Protein AF-A0AAN9AA01-F1 (afdb_monomer_lite)

Structure (mmCIF, N/CA/C/O backbone):
data_AF-A0AAN9AA01-F1
#
_entry.id   AF-A0AAN9AA01-F1
#
loop_
_atom_site.group_PDB
_atom_site.id
_atom_site.type_symbol
_atom_site.label_atom_id
_atom_site.label_alt_id
_atom_site.label_comp_id
_atom_site.label_asym_id
_atom_site.label_entity_id
_atom_site.label_seq_id
_atom_site.pdbx_PDB_ins_code
_atom_site.Cartn_x
_atom_site.Cartn_y
_atom_site.Cartn_z
_atom_site.occupancy
_atom_site.B_iso_or_equiv
_atom_site.auth_seq_id
_atom_site.auth_comp_id
_atom_site.auth_asym_id
_atom_site.auth_atom_id
_atom_site.pdbx_PDB_model_num
ATOM 1 N N . MET A 1 1 ? 10.828 -0.991 -12.043 1.00 81.12 1 MET A N 1
ATOM 2 C CA . MET A 1 1 ? 11.180 -0.122 -10.880 1.00 81.12 1 MET A CA 1
ATOM 3 C C . MET A 1 1 ? 10.099 -0.208 -9.811 1.00 81.12 1 MET A C 1
ATOM 5 O O . MET A 1 1 ? 10.447 -0.437 -8.666 1.00 81.12 1 MET A O 1
ATOM 9 N N . PHE A 1 2 ? 8.815 -0.102 -10.173 1.00 94.50 2 PHE A N 1
ATOM 10 C CA . PHE A 1 2 ? 7.689 -0.201 -9.232 1.00 94.50 2 PHE A CA 1
ATOM 11 C C . PHE A 1 2 ? 7.176 -1.625 -8.956 1.00 94.50 2 PHE A C 1
ATOM 13 O O . PHE A 1 2 ? 6.223 -1.801 -8.205 1.00 94.50 2 PHE A O 1
ATOM 20 N N . ASP A 1 3 ? 7.803 -2.653 -9.527 1.00 93.69 3 ASP A N 1
ATOM 21 C CA . ASP A 1 3 ? 7.348 -4.046 -9.412 1.00 93.69 3 ASP A CA 1
ATOM 22 C C . ASP A 1 3 ? 7.355 -4.539 -7.955 1.00 93.69 3 ASP A C 1
ATOM 24 O O . ASP A 1 3 ? 6.429 -5.215 -7.513 1.00 93.69 3 ASP A O 1
ATOM 28 N N . GLY A 1 4 ? 8.362 -4.123 -7.176 1.00 96.44 4 GLY A N 1
ATOM 29 C CA . GLY A 1 4 ? 8.435 -4.426 -5.747 1.00 96.44 4 GLY A CA 1
ATOM 30 C C . GLY A 1 4 ? 7.324 -3.759 -4.935 1.00 96.44 4 GLY A C 1
ATOM 31 O O . GLY A 1 4 ? 6.748 -4.397 -4.058 1.00 96.44 4 GLY A O 1
ATOM 32 N N . GLU A 1 5 ? 6.976 -2.506 -5.240 1.00 97.25 5 GLU A N 1
ATOM 33 C CA . GLU A 1 5 ? 5.876 -1.797 -4.570 1.00 97.25 5 GLU A CA 1
ATOM 34 C C . GLU A 1 5 ? 4.520 -2.424 -4.916 1.00 97.25 5 GLU A C 1
ATOM 36 O O . GLU A 1 5 ? 3.696 -2.648 -4.027 1.00 97.25 5 GLU A O 1
ATOM 41 N N . PHE A 1 6 ? 4.316 -2.783 -6.188 1.00 97.81 6 PHE A N 1
ATOM 42 C CA . PHE A 1 6 ? 3.117 -3.470 -6.667 1.00 97.81 6 PHE A CA 1
ATOM 43 C C . PHE A 1 6 ? 2.889 -4.803 -5.938 1.00 97.81 6 PHE A C 1
ATOM 45 O O . PHE A 1 6 ? 1.807 -5.034 -5.392 1.00 97.81 6 PHE A O 1
ATOM 52 N N . GLU A 1 7 ? 3.908 -5.666 -5.875 1.00 98.19 7 GLU A N 1
ATOM 53 C CA . GLU A 1 7 ? 3.785 -6.960 -5.193 1.00 98.19 7 GLU A CA 1
ATOM 54 C C . GLU A 1 7 ? 3.715 -6.815 -3.666 1.00 98.19 7 GLU A C 1
ATOM 56 O O . GLU A 1 7 ? 2.974 -7.554 -3.018 1.00 98.19 7 GLU A O 1
ATOM 61 N N . SER A 1 8 ? 4.384 -5.815 -3.080 1.00 97.81 8 SER A N 1
ATOM 62 C CA . SER A 1 8 ? 4.281 -5.535 -1.639 1.00 97.81 8 SER A CA 1
ATOM 63 C C . SER A 1 8 ? 2.865 -5.113 -1.242 1.00 97.81 8 SER A C 1
ATOM 65 O O . SER A 1 8 ? 2.321 -5.620 -0.261 1.00 97.81 8 SER A O 1
ATOM 67 N N . LEU A 1 9 ? 2.222 -4.234 -2.019 1.00 98.25 9 LEU A N 1
ATOM 68 C CA . LEU A 1 9 ? 0.834 -3.829 -1.774 1.00 98.25 9 LEU A CA 1
ATOM 69 C C . LEU A 1 9 ? -0.140 -5.007 -1.914 1.00 98.25 9 LEU A C 1
ATOM 71 O O . LEU A 1 9 ? -1.066 -5.129 -1.110 1.00 98.25 9 LEU A O 1
ATOM 75 N N . LYS A 1 10 ? 0.080 -5.910 -2.882 1.00 97.94 10 LYS A N 1
ATOM 76 C CA . LYS A 1 10 ? -0.715 -7.145 -3.015 1.00 97.94 10 LYS A CA 1
ATOM 77 C C . LYS A 1 10 ? -0.528 -8.070 -1.818 1.00 97.94 10 LYS A C 1
ATOM 79 O O . LYS A 1 10 ? -1.520 -8.584 -1.303 1.00 97.94 10 LYS A O 1
ATOM 84 N N . ALA A 1 11 ? 0.708 -8.238 -1.353 1.00 98.44 11 ALA A N 1
ATOM 85 C CA . ALA A 1 11 ? 1.012 -9.048 -0.180 1.00 98.44 11 ALA A CA 1
ATOM 86 C C . ALA A 1 11 ? 0.331 -8.492 1.080 1.00 98.44 11 ALA A C 1
ATOM 88 O O . ALA A 1 11 ? -0.339 -9.245 1.780 1.00 98.44 11 ALA A O 1
ATOM 89 N N . ILE A 1 12 ? 0.410 -7.177 1.324 1.00 98.25 12 ILE A N 1
ATOM 90 C CA . ILE A 1 12 ? -0.275 -6.541 2.462 1.00 98.25 12 ILE A CA 1
ATOM 91 C C . ILE A 1 12 ? -1.797 -6.661 2.317 1.00 98.25 12 ILE A C 1
ATOM 93 O O . ILE A 1 12 ? -2.483 -6.985 3.280 1.00 98.25 12 ILE A O 1
ATOM 97 N N . LYS A 1 13 ? -2.361 -6.463 1.117 1.00 97.50 13 LYS A N 1
ATOM 98 C CA . LYS A 1 13 ? -3.810 -6.630 0.928 1.00 97.50 13 LYS A CA 1
ATOM 99 C C . LYS A 1 13 ? -4.271 -8.060 1.233 1.00 97.50 13 LYS A C 1
ATOM 101 O O . LYS A 1 13 ? -5.380 -8.236 1.735 1.00 97.50 13 LYS A O 1
ATOM 106 N N . ALA A 1 14 ? -3.439 -9.059 0.945 1.00 97.94 14 ALA A N 1
ATOM 107 C CA . ALA A 1 14 ? -3.746 -10.464 1.192 1.00 97.94 14 ALA A CA 1
ATOM 108 C C . ALA A 1 14 ? -3.750 -10.846 2.683 1.00 97.94 14 ALA A C 1
ATOM 110 O O . ALA A 1 14 ? -4.396 -11.831 3.033 1.00 97.94 14 ALA A O 1
ATOM 111 N N . THR A 1 15 ? -3.080 -10.090 3.564 1.00 97.88 15 THR A N 1
ATOM 112 C CA . THR A 1 15 ? -3.142 -10.342 5.017 1.00 97.88 15 THR A CA 1
ATOM 113 C C . THR A 1 15 ? -4.469 -9.902 5.631 1.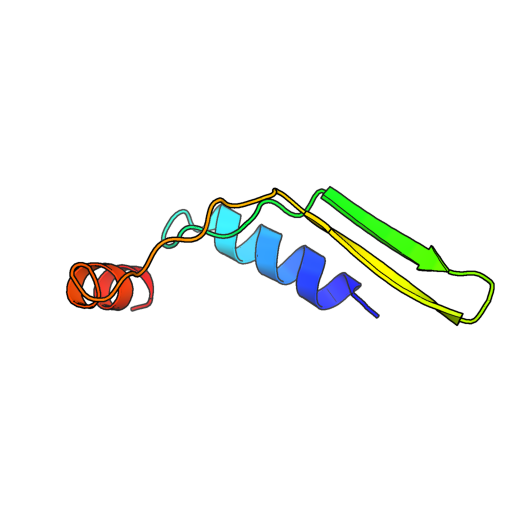00 97.88 15 THR A C 1
ATOM 115 O O . THR A 1 15 ? -4.824 -10.368 6.708 1.00 97.88 15 THR A O 1
ATOM 118 N N . ASP A 1 16 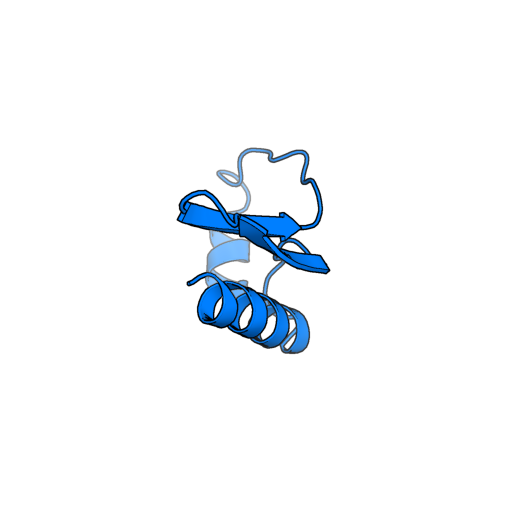? -5.176 -8.980 4.968 1.00 95.81 16 ASP A N 1
ATOM 119 C CA . ASP A 1 16 ? -6.390 -8.314 5.450 1.00 95.81 16 ASP A CA 1
ATOM 120 C C . ASP A 1 16 ? -6.245 -7.682 6.855 1.00 95.81 16 ASP A C 1
ATOM 122 O O . ASP A 1 16 ? -7.225 -7.471 7.566 1.00 95.81 16 ASP A O 1
ATOM 126 N N . THR A 1 17 ? -5.012 -7.343 7.259 1.00 96.94 17 THR A N 1
ATOM 127 C CA . THR A 1 17 ? -4.722 -6.746 8.576 1.00 96.94 17 THR A CA 1
ATOM 128 C C . THR A 1 17 ? -4.848 -5.225 8.567 1.00 96.94 17 THR A C 1
ATOM 130 O O . THR A 1 17 ? -5.440 -4.639 9.475 1.00 96.94 17 THR A O 1
ATOM 133 N N . VAL A 1 18 ? -4.331 -4.570 7.523 1.00 96.38 18 VAL A N 1
ATOM 134 C CA . VAL A 1 18 ? -4.340 -3.110 7.367 1.00 96.38 18 VAL A CA 1
ATOM 135 C C . VAL A 1 18 ? -4.816 -2.712 5.972 1.00 96.38 18 VAL A C 1
ATOM 137 O O . VAL A 1 18 ? -4.526 -3.369 4.972 1.00 96.38 18 VAL A O 1
ATOM 140 N N . ARG A 1 19 ? -5.574 -1.612 5.888 1.00 94.75 19 ARG A N 1
ATOM 141 C CA . ARG A 1 19 ? -6.049 -1.088 4.604 1.00 94.75 19 ARG A CA 1
ATOM 142 C C . ARG A 1 19 ? -4.884 -0.491 3.815 1.00 94.75 19 ARG A C 1
ATOM 144 O O . ARG A 1 19 ? -4.206 0.411 4.294 1.00 94.75 19 ARG A O 1
ATOM 151 N N . VAL A 1 20 ? -4.742 -0.933 2.571 1.00 96.81 20 VAL A N 1
ATOM 152 C CA . VAL A 1 20 ? -3.831 -0.376 1.562 1.00 96.81 20 VAL A CA 1
ATOM 153 C C . VAL A 1 20 ? -4.606 -0.056 0.275 1.00 96.81 20 VAL A C 1
ATOM 155 O O . VAL A 1 20 ? -5.666 -0.660 0.062 1.00 96.81 20 VAL A O 1
ATOM 158 N N . PRO A 1 21 ? -4.142 0.889 -0.566 1.00 97.94 21 PRO A N 1
ATOM 159 C CA . PRO A 1 21 ? -4.713 1.086 -1.897 1.00 97.94 21 PRO A CA 1
ATOM 160 C C . PRO A 1 21 ? -4.484 -0.166 -2.748 1.00 97.94 21 PRO A C 1
ATOM 162 O O . PRO A 1 21 ? -3.397 -0.746 -2.729 1.00 97.94 21 PRO A O 1
ATOM 165 N N . ILE A 1 22 ? -5.501 -0.586 -3.500 1.00 98.12 22 ILE A N 1
ATOM 166 C CA . ILE A 1 22 ? -5.379 -1.741 -4.397 1.00 98.12 22 ILE A CA 1
ATOM 167 C C . ILE A 1 22 ? -4.485 -1.354 -5.586 1.00 98.12 22 ILE A C 1
ATOM 169 O O . ILE A 1 22 ? -4.839 -0.433 -6.325 1.00 98.12 22 ILE A O 1
ATOM 173 N N . PRO A 1 23 ? -3.343 -2.026 -5.806 1.00 97.88 23 PRO A N 1
ATOM 174 C CA . PRO A 1 23 ? -2.512 -1.766 -6.972 1.00 97.88 23 PRO A CA 1
ATOM 175 C C . PRO A 1 23 ? -3.142 -2.409 -8.217 1.00 97.88 23 PRO A C 1
ATOM 177 O O . PRO A 1 23 ? -3.597 -3.553 -8.170 1.00 97.88 23 PRO A O 1
ATOM 180 N N . TYR A 1 24 ? -3.161 -1.689 -9.341 1.00 97.62 24 TYR A N 1
ATOM 181 C CA . TYR A 1 24 ? -3.771 -2.167 -10.589 1.00 97.62 24 TYR A CA 1
ATOM 182 C C . TYR A 1 24 ? -2.739 -2.537 -11.646 1.00 97.62 24 TYR A C 1
ATOM 184 O O . TYR A 1 24 ? -2.835 -3.610 -12.239 1.00 97.62 24 TYR A O 1
ATOM 192 N N . ILE A 1 25 ? -1.753 -1.667 -11.893 1.00 96.69 25 ILE A N 1
ATOM 193 C CA . ILE A 1 25 ? -0.767 -1.886 -12.957 1.00 96.69 25 ILE A CA 1
ATOM 194 C C . ILE A 1 25 ? 0.490 -1.028 -12.770 1.00 96.69 25 ILE A C 1
ATOM 196 O O . ILE A 1 25 ? 0.413 0.100 -12.286 1.00 96.69 25 ILE A O 1
ATOM 200 N N . VAL A 1 26 ? 1.636 -1.552 -13.213 1.00 96.38 26 VAL A N 1
ATOM 201 C CA . VAL A 1 26 ? 2.867 -0.786 -13.448 1.00 96.38 26 VAL A CA 1
ATOM 202 C C . VAL A 1 26 ? 3.025 -0.554 -14.949 1.00 96.38 26 VAL A C 1
ATOM 204 O O . VAL A 1 26 ? 3.016 -1.501 -15.734 1.00 96.38 26 VAL A O 1
ATOM 207 N N . VAL A 1 27 ? 3.178 0.706 -15.354 1.00 95.56 27 VAL A N 1
ATOM 208 C CA . VAL A 1 27 ? 3.376 1.111 -16.751 1.00 95.56 27 VAL A CA 1
ATOM 209 C C . VAL A 1 27 ? 4.784 1.672 -16.910 1.00 95.56 27 VAL A C 1
ATOM 211 O O . VAL A 1 27 ? 5.148 2.641 -16.250 1.00 95.56 27 VAL A O 1
ATOM 214 N N . ASN A 1 28 ? 5.585 1.081 -17.795 1.00 93.94 28 ASN A N 1
ATOM 215 C CA . ASN A 1 28 ? 6.910 1.607 -18.124 1.00 93.94 28 ASN A CA 1
ATOM 216 C C . ASN A 1 28 ? 6.787 2.759 -19.127 1.00 93.94 28 ASN A C 1
ATOM 218 O O . ASN A 1 28 ? 6.065 2.643 -20.117 1.00 93.94 28 ASN A O 1
ATOM 222 N N . ASN A 1 29 ? 7.513 3.853 -18.891 1.00 90.38 29 ASN A N 1
ATOM 223 C CA . ASN A 1 29 ? 7.608 4.958 -19.837 1.00 90.38 29 ASN A CA 1
ATOM 224 C C . ASN A 1 29 ? 8.804 4.722 -20.777 1.00 90.38 29 ASN A C 1
ATOM 226 O O . ASN A 1 29 ? 9.941 4.703 -20.296 1.00 90.38 29 ASN A O 1
ATOM 230 N N . PRO A 1 30 ? 8.596 4.592 -22.101 1.00 88.31 30 PRO A N 1
ATOM 231 C CA . PRO A 1 30 ? 9.686 4.408 -23.062 1.00 88.31 30 PRO A CA 1
ATOM 232 C C . PRO A 1 30 ? 10.727 5.537 -23.046 1.00 88.31 30 PRO A C 1
ATOM 234 O O . PRO A 1 30 ? 11.893 5.294 -23.340 1.00 88.31 30 PRO A O 1
ATOM 237 N N . SER A 1 31 ? 10.331 6.753 -22.656 1.00 92.25 31 SER A N 1
ATOM 238 C CA . SER A 1 31 ? 11.232 7.908 -22.519 1.00 92.25 31 SER A CA 1
ATOM 239 C C . SER A 1 31 ? 11.999 7.93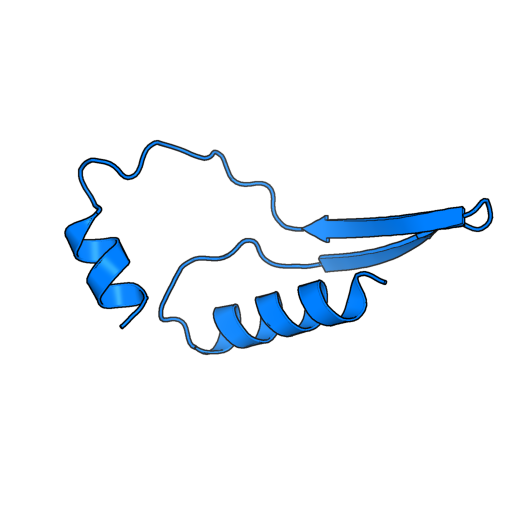8 -21.188 1.00 92.25 31 SER A C 1
ATOM 241 O O . SER A 1 31 ? 12.717 8.897 -20.916 1.00 92.25 31 SER A O 1
ATOM 243 N N . GLY A 1 32 ? 11.841 6.908 -20.351 1.00 90.06 32 GLY A N 1
ATOM 244 C CA . GLY A 1 32 ? 12.477 6.778 -19.043 1.00 90.06 32 GLY A CA 1
ATOM 245 C C . GLY A 1 32 ? 11.491 6.894 -17.878 1.00 90.06 32 GLY A C 1
ATOM 246 O O . GLY A 1 32 ? 10.609 7.755 -17.855 1.00 90.06 32 GLY A O 1
ATOM 247 N N . GLY A 1 33 ? 11.669 6.020 -16.885 1.00 92.25 33 GLY A N 1
ATOM 248 C CA . GLY A 1 33 ? 10.828 5.937 -15.690 1.00 92.25 33 GLY A CA 1
ATOM 249 C C . GLY A 1 33 ? 9.671 4.943 -15.818 1.00 92.25 33 GLY A C 1
ATOM 250 O O . GLY A 1 33 ? 9.545 4.205 -16.795 1.00 92.25 33 GLY A O 1
ATOM 251 N N . ALA A 1 34 ? 8.828 4.906 -14.794 1.00 94.75 34 ALA A N 1
ATOM 252 C CA . ALA A 1 34 ? 7.636 4.069 -14.738 1.00 94.75 34 ALA A CA 1
ATOM 253 C C . ALA A 1 34 ? 6.549 4.777 -13.918 1.00 94.75 34 ALA A C 1
ATOM 255 O O . ALA A 1 34 ? 6.825 5.772 -13.250 1.00 94.75 34 ALA A O 1
ATOM 256 N N . VAL A 1 35 ? 5.322 4.271 -13.975 1.00 95.56 35 VAL A N 1
ATOM 257 C CA . VAL A 1 35 ? 4.176 4.751 -13.198 1.00 95.56 35 VAL A CA 1
ATOM 258 C C . VAL A 1 35 ? 3.497 3.551 -12.548 1.00 95.56 35 VAL A C 1
ATOM 260 O O . VAL A 1 35 ? 3.251 2.551 -13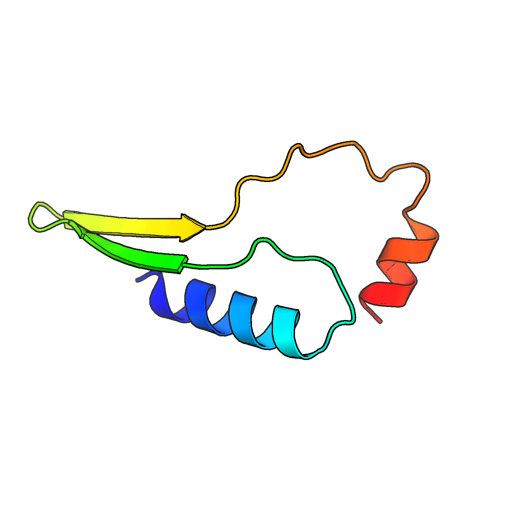.219 1.00 95.56 35 VAL A O 1
ATOM 263 N N . LEU A 1 36 ? 3.180 3.653 -11.258 1.00 96.81 36 LEU A N 1
ATOM 264 C CA . LEU A 1 36 ? 2.319 2.708 -10.548 1.00 96.81 36 LEU A CA 1
ATOM 265 C C . LEU A 1 36 ? 0.905 3.293 -10.441 1.00 96.81 36 LEU A C 1
ATOM 267 O O . LEU A 1 36 ? 0.702 4.334 -9.819 1.00 96.81 36 LEU A O 1
ATOM 271 N N . CYS A 1 37 ? -0.073 2.617 -11.041 1.00 97.50 37 CYS A N 1
ATOM 272 C CA . CYS A 1 37 ? -1.488 2.971 -10.960 1.00 97.50 37 CYS A CA 1
ATOM 273 C C . CYS A 1 37 ? -2.175 2.138 -9.872 1.00 97.50 37 CYS A C 1
ATOM 275 O O . CYS A 1 37 ? -2.073 0.908 -9.865 1.00 97.50 37 CYS A O 1
ATOM 277 N N . MET A 1 38 ? -2.917 2.800 -8.985 1.00 98.25 38 MET A N 1
ATOM 278 C CA . MET A 1 38 ? -3.576 2.183 -7.830 1.00 98.25 38 MET A CA 1
ATOM 279 C C . MET A 1 38 ? -4.918 2.850 -7.512 1.00 98.25 38 MET A C 1
ATOM 281 O O . MET A 1 38 ? -5.264 3.887 -8.081 1.00 98.25 38 MET A O 1
ATOM 285 N N . GLU A 1 39 ? -5.681 2.237 -6.611 1.00 98.44 39 GLU A N 1
ATOM 286 C CA . GLU A 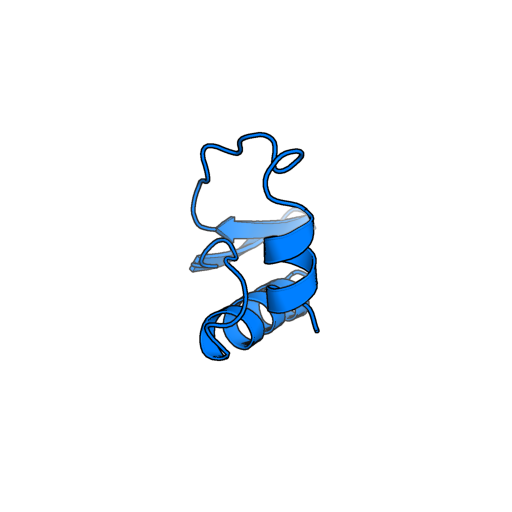1 39 ? -6.921 2.774 -6.057 1.00 98.44 39 GLU A CA 1
ATOM 287 C C . GLU A 1 39 ? -6.727 4.196 -5.511 1.00 98.44 39 GLU A C 1
ATOM 289 O O . GLU A 1 39 ? -5.816 4.457 -4.725 1.00 98.44 39 GLU A O 1
ATOM 294 N N . TYR A 1 40 ? -7.625 5.108 -5.889 1.00 97.56 40 TYR A N 1
ATOM 295 C CA . TYR A 1 40 ? -7.709 6.421 -5.263 1.00 97.56 40 TYR A CA 1
ATOM 296 C C . TYR A 1 40 ? -8.362 6.313 -3.884 1.00 97.56 40 TYR A C 1
ATOM 298 O O . TYR A 1 40 ? -9.446 5.747 -3.741 1.00 97.56 40 TYR A O 1
ATOM 306 N N . LEU A 1 41 ? -7.732 6.923 -2.884 1.00 95.12 41 LEU A N 1
ATOM 307 C CA . LEU A 1 41 ? -8.258 7.010 -1.530 1.00 95.12 41 LEU A CA 1
ATOM 308 C C . LEU A 1 41 ? -8.526 8.475 -1.181 1.00 95.12 41 LEU A C 1
ATOM 310 O O . LEU A 1 41 ? -7.620 9.305 -1.243 1.00 95.12 41 LEU A O 1
ATOM 314 N N . ASP A 1 42 ? -9.749 8.776 -0.742 1.00 95.44 42 ASP A N 1
ATOM 315 C CA . ASP A 1 42 ? -10.052 10.031 -0.044 1.00 95.44 42 ASP A CA 1
ATOM 316 C C . ASP A 1 42 ? -9.426 9.972 1.359 1.00 95.44 42 ASP A C 1
ATOM 318 O O . ASP A 1 42 ? -10.044 9.521 2.330 1.00 95.44 42 ASP A O 1
ATOM 322 N N . MET A 1 43 ? -8.138 10.315 1.445 1.00 93.44 43 MET A N 1
ATOM 323 C CA . MET A 1 43 ? -7.363 10.193 2.677 1.00 93.44 43 MET A CA 1
ATOM 324 C C . MET A 1 43 ? -7.832 11.201 3.726 1.00 93.44 43 MET A C 1
ATOM 326 O O . MET A 1 43 ? -7.851 12.411 3.507 1.00 93.44 43 MET A O 1
ATOM 330 N N . ARG A 1 44 ? -8.140 10.692 4.921 1.00 92.69 44 ARG A N 1
ATOM 331 C CA . ARG A 1 44 ? -8.537 11.486 6.090 1.00 92.69 44 ARG A CA 1
ATOM 332 C C . ARG A 1 44 ? -7.587 11.224 7.252 1.00 92.69 44 ARG A C 1
ATOM 334 O O . ARG A 1 44 ? -6.940 10.183 7.321 1.00 92.69 44 ARG A O 1
ATOM 341 N N . GLY A 1 45 ? -7.504 12.173 8.181 1.00 93.62 45 GLY A N 1
ATOM 342 C CA . GLY A 1 45 ? -6.608 12.062 9.332 1.00 93.62 45 GLY A CA 1
ATOM 343 C C . GLY A 1 45 ? -6.952 10.876 10.241 1.00 93.62 45 GLY A C 1
ATOM 344 O O . GLY A 1 45 ? -8.099 10.709 10.651 1.00 93.62 45 GLY A O 1
ATOM 345 N N . LEU A 1 46 ? -5.936 10.097 10.623 1.00 93.88 46 LEU A N 1
ATOM 346 C CA . LEU A 1 46 ? -6.065 8.938 11.518 1.00 93.88 46 LEU A CA 1
ATOM 347 C C . LEU A 1 46 ? -5.788 9.264 12.993 1.00 93.88 46 LEU A C 1
ATOM 349 O O . LEU A 1 46 ? -5.727 8.355 13.813 1.00 93.88 46 LEU A O 1
ATOM 353 N N . ASN A 1 47 ? -5.650 10.541 13.367 1.00 93.06 47 ASN A N 1
ATOM 354 C CA . ASN A 1 47 ? -5.241 10.957 14.719 1.00 93.06 47 ASN A CA 1
ATOM 355 C C . ASN A 1 47 ? -6.102 10.344 15.841 1.00 93.06 47 ASN A C 1
ATOM 357 O O . ASN A 1 47 ? -5.581 9.989 16.893 1.00 93.06 47 ASN A O 1
ATOM 361 N N . LYS A 1 48 ? -7.413 10.173 15.610 1.00 95.19 48 LYS A N 1
ATOM 362 C CA . LYS A 1 48 ? -8.349 9.547 16.567 1.00 95.19 48 LYS A CA 1
ATOM 363 C C . LYS A 1 48 ? -8.350 8.009 16.527 1.00 95.19 48 LYS A C 1
ATOM 365 O O . LYS A 1 48 ? -8.993 7.380 17.359 1.00 95.19 48 LYS A O 1
ATOM 370 N N . HIS A 1 49 ? -7.648 7.409 15.569 1.00 95.00 49 HIS A N 1
ATOM 371 C CA . HIS A 1 49 ? -7.608 5.971 15.290 1.00 95.00 49 HIS A CA 1
ATOM 372 C C . HIS A 1 49 ? -6.192 5.378 15.409 1.00 95.00 49 HIS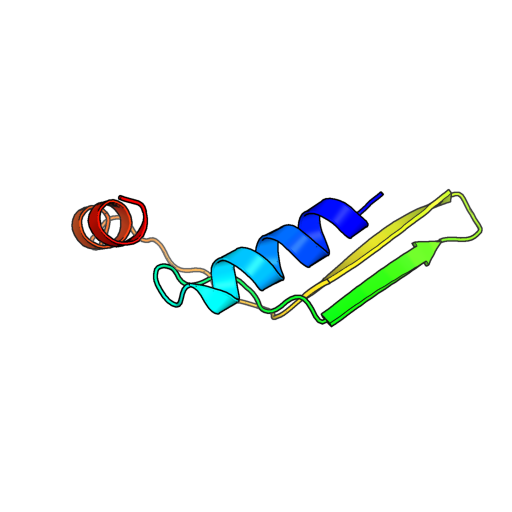 A C 1
ATOM 374 O O . HIS A 1 49 ? -5.976 4.236 15.009 1.00 95.00 49 HIS A O 1
ATOM 380 N N . SER A 1 50 ? -5.232 6.114 15.981 1.00 94.06 50 SER A N 1
ATOM 381 C CA . SER A 1 50 ? -3.833 5.683 16.126 1.00 94.06 50 SER A CA 1
ATOM 382 C C . SER A 1 50 ? -3.688 4.348 16.865 1.00 94.06 50 SER A C 1
ATOM 384 O O . SER A 1 50 ? -2.908 3.498 16.446 1.00 94.06 50 SER A O 1
ATOM 386 N N . GLY A 1 51 ? -4.489 4.116 17.911 1.00 96.75 51 GLY A N 1
ATOM 387 C CA . GLY A 1 51 ? -4.510 2.839 18.632 1.00 96.75 51 GLY A CA 1
ATOM 388 C C . GLY A 1 51 ? -5.005 1.662 17.783 1.00 96.75 51 GLY A C 1
ATOM 389 O O . GLY A 1 51 ? -4.484 0.558 17.910 1.00 96.75 51 GLY A O 1
ATOM 390 N N . THR A 1 52 ? -5.977 1.885 16.892 1.00 96.31 52 THR A N 1
ATOM 391 C CA . THR A 1 52 ? -6.438 0.862 15.939 1.00 96.31 52 THR A CA 1
ATOM 392 C C . THR A 1 52 ? -5.372 0.588 14.889 1.00 96.31 52 THR A C 1
ATOM 394 O O . THR A 1 52 ? -5.063 -0.573 14.645 1.00 96.31 52 THR A O 1
ATOM 397 N N . LEU A 1 53 ? -4.761 1.638 14.330 1.00 95.69 53 LEU A N 1
ATOM 398 C CA . LEU A 1 53 ? -3.671 1.498 13.366 1.00 95.69 53 LEU A CA 1
ATOM 399 C C . LEU A 1 53 ? -2.503 0.696 13.959 1.00 95.69 53 LEU A C 1
ATOM 401 O O . LEU A 1 53 ? -2.016 -0.227 13.320 1.00 95.69 53 LEU A O 1
ATOM 405 N N . GLY A 1 54 ? -2.106 0.985 15.203 1.00 95.81 54 GLY A N 1
ATOM 406 C CA . GLY A 1 54 ? -1.059 0.226 15.892 1.00 95.81 54 GLY A CA 1
ATOM 407 C C . GLY A 1 54 ? -1.383 -1.265 16.024 1.00 95.81 54 GLY A C 1
ATOM 408 O O . GLY A 1 54 ? -0.514 -2.093 15.791 1.00 95.81 54 GLY A O 1
ATOM 409 N N . LYS A 1 55 ? -2.642 -1.618 16.321 1.00 97.12 55 LYS A N 1
ATOM 410 C CA . LYS A 1 55 ? -3.089 -3.023 16.377 1.00 97.12 55 LYS A CA 1
ATOM 411 C C . LYS A 1 55 ? -3.126 -3.706 15.009 1.00 97.12 55 LYS A C 1
ATOM 413 O O . LYS A 1 55 ? -2.949 -4.910 14.951 1.00 97.12 55 LYS A O 1
ATOM 418 N N . GLN A 1 56 ? -3.399 -2.964 13.938 1.00 96.56 56 GLN A N 1
ATOM 419 C CA . GLN A 1 56 ? -3.430 -3.494 12.569 1.00 96.56 56 GLN A CA 1
ATOM 420 C C . GLN A 1 56 ? -2.028 -3.720 11.984 1.00 96.56 56 GLN A C 1
ATOM 422 O O . GLN A 1 56 ? -1.883 -4.482 11.030 1.00 96.56 56 GLN A O 1
ATOM 427 N N . LEU A 1 57 ? -1.020 -3.030 12.528 1.00 95.19 57 LEU A N 1
ATOM 428 C CA . LEU A 1 57 ? 0.380 -3.130 12.109 1.00 95.19 57 LEU A CA 1
ATOM 429 C C . LEU A 1 57 ? 1.208 -4.138 12.923 1.00 95.19 57 LEU A C 1
ATOM 431 O O . LEU A 1 57 ? 2.273 -4.527 12.450 1.00 95.19 57 LEU A O 1
ATOM 435 N N . ALA A 1 58 ? 0.765 -4.489 14.135 1.00 89.75 58 ALA A N 1
ATOM 436 C CA . ALA A 1 58 ? 1.434 -5.438 15.029 1.00 89.75 58 ALA A CA 1
ATOM 437 C C . ALA A 1 58 ? 1.182 -6.892 14.612 1.00 89.75 58 ALA A C 1
ATOM 439 O O . ALA A 1 58 ? 2.137 -7.691 14.732 1.00 89.75 58 ALA A O 1
#

Sequence (58 aa):
MFDGEFESLKAIKATDTVRVPIPYIVVNNPSGGAVLCMEYLDMRGLNKHSGTLGKQLA

pLDDT: mean 95.42, std 3.03, range [81.12, 98.44]

Secondary structure (DSSP, 8-state):
--HHHHHHHHHHHHHTSS--PPEEEEEE-TTS-EEEEE--------GGGHHHHHHHH-

Radius of gyration: 14.16 Å; chains: 1; bounding box: 22×22×42 Å

InterPro domains:
  IPR016477 Fructosamine/Ketosamine-3-kinase [PF03881] (1-58)
  IPR016477 Fructosamine/Ketosamine-3-kinase [PTHR12149] (1-58)

Organism: Halocaridina rubra (NCBI:txid373956)

Foldseek 3Di:
DCPVVLVVQVVLVVVVLDDDWHWDDWAADPVDDIDTDTHDDPDDDCPVPVVSVVRSVD